Protein AF-A0A7C5MU33-F1 (afdb_monomer_lite)

Foldseek 3Di:
DVVVVVVVVVVVVVVLVVDPDDDDCCPDPVNVVVVVVVVVVVLVVVLLVQLLVVVVVVPDDLVVSCVVSVHDSVVSVVSVVVVVVVPD

Secondary structure (DSSP, 8-state):
-HHHHHHHHHHHHHHHHH-SS---GGG-HHHHHHHHHHHHHHHHHHHHHHHHHHHHHT-S-HHHHHHHHT--HHHHHHHHHHHHTT--

Structure (mmCIF, N/CA/C/O backbone):
data_AF-A0A7C5MU33-F1
#
_entry.id   AF-A0A7C5MU33-F1
#
loop_
_atom_site.group_PDB
_atom_site.id
_atom_site.type_symbol
_atom_site.label_atom_id
_atom_site.label_alt_id
_atom_site.label_comp_id
_atom_site.label_asym_id
_atom_site.label_entity_id
_atom_site.label_seq_id
_atom_site.pdbx_PDB_ins_code
_atom_site.Cartn_x
_atom_site.Cartn_y
_atom_site.Cartn_z
_atom_site.occupancy
_atom_site.B_iso_or_equiv
_atom_site.auth_seq_id
_atom_site.auth_comp_id
_atom_site.auth_asym_id
_atom_site.auth_atom_id
_atom_site.pdbx_PDB_model_num
ATOM 1 N N . MET A 1 1 ? 28.744 16.905 -9.768 1.00 60.00 1 MET A N 1
ATOM 2 C CA . MET A 1 1 ? 28.691 15.502 -10.246 1.00 60.00 1 MET A CA 1
ATOM 3 C C . MET A 1 1 ? 27.317 15.113 -10.805 1.00 60.00 1 MET A C 1
ATOM 5 O O . MET A 1 1 ? 27.303 14.503 -11.864 1.00 60.00 1 MET A O 1
ATOM 9 N N . LEU A 1 2 ? 26.186 15.532 -10.208 1.00 60.91 2 LEU A N 1
ATOM 10 C CA . LEU A 1 2 ? 24.825 15.245 -10.720 1.00 60.91 2 LEU A CA 1
ATOM 11 C C . LEU A 1 2 ? 24.569 15.630 -12.193 1.00 60.91 2 LEU A C 1
ATOM 13 O O . LEU A 1 2 ? 23.879 14.915 -12.907 1.00 60.91 2 LEU A O 1
ATOM 17 N N . SER A 1 3 ? 25.138 16.737 -12.681 1.00 66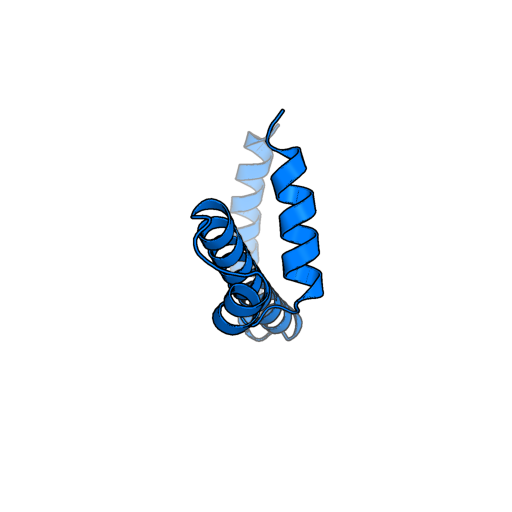.25 3 SER A N 1
ATOM 18 C CA . SER A 1 3 ? 24.906 17.199 -14.060 1.00 66.25 3 SER A CA 1
ATOM 19 C C . SER A 1 3 ? 25.441 16.250 -15.139 1.00 66.25 3 SER A C 1
ATOM 21 O O . SER A 1 3 ? 24.924 16.257 -16.253 1.00 66.25 3 SER A O 1
ATOM 23 N N . ARG A 1 4 ? 26.460 15.441 -14.816 1.00 66.38 4 ARG A N 1
ATOM 24 C CA . ARG A 1 4 ? 27.025 14.428 -15.722 1.00 66.38 4 ARG A CA 1
ATOM 25 C C . ARG A 1 4 ? 26.160 13.167 -15.774 1.00 66.38 4 ARG A C 1
ATOM 27 O O . ARG A 1 4 ? 26.045 12.580 -16.838 1.00 66.38 4 ARG A O 1
ATOM 34 N N . LEU A 1 5 ? 25.523 12.808 -14.657 1.00 69.31 5 LEU A N 1
ATOM 35 C CA . LEU A 1 5 ? 24.579 11.687 -14.574 1.00 69.31 5 LEU A CA 1
ATOM 36 C C . LEU A 1 5 ? 23.327 11.949 -15.421 1.00 69.31 5 LEU A C 1
ATOM 38 O O . LEU A 1 5 ? 22.942 11.097 -16.204 1.00 69.31 5 LEU A O 1
ATOM 42 N N . ARG A 1 6 ? 22.776 13.165 -15.378 1.00 67.19 6 ARG A N 1
ATOM 43 C CA . ARG A 1 6 ? 21.602 13.532 -16.190 1.00 67.19 6 ARG A CA 1
ATOM 44 C C . ARG A 1 6 ? 21.861 13.499 -17.708 1.00 67.19 6 ARG A C 1
ATOM 46 O O . ARG A 1 6 ? 21.008 13.069 -18.467 1.00 67.19 6 ARG A O 1
ATOM 53 N N . LYS A 1 7 ? 23.058 13.904 -18.158 1.00 75.19 7 LYS A N 1
ATOM 54 C CA . LYS A 1 7 ? 23.463 13.765 -19.575 1.00 75.19 7 LYS A CA 1
ATOM 55 C C . LYS A 1 7 ? 23.655 12.304 -19.993 1.00 75.19 7 LYS A C 1
ATOM 57 O O . LYS A 1 7 ? 23.479 11.972 -21.157 1.00 75.19 7 LYS A O 1
ATOM 62 N N . LEU A 1 8 ? 24.050 11.448 -19.052 1.00 76.88 8 LEU A N 1
ATOM 63 C CA . LEU A 1 8 ? 24.191 10.016 -19.287 1.00 76.88 8 LEU A CA 1
ATOM 64 C C . LEU A 1 8 ? 22.818 9.338 -19.401 1.00 76.88 8 LEU A C 1
ATOM 66 O O . LEU A 1 8 ? 22.657 8.468 -20.245 1.00 76.88 8 LEU A O 1
ATOM 70 N N . GLU A 1 9 ? 21.829 9.763 -18.610 1.00 76.62 9 GLU A N 1
ATOM 71 C CA . GLU A 1 9 ? 20.443 9.278 -18.710 1.00 76.62 9 GLU A CA 1
ATOM 72 C C . GLU A 1 9 ? 19.849 9.527 -20.104 1.00 76.62 9 GLU A C 1
ATOM 74 O O . GLU A 1 9 ? 19.284 8.610 -20.696 1.00 76.62 9 GLU A O 1
ATOM 79 N N . GLU A 1 10 ? 20.031 10.729 -20.660 1.00 78.44 10 GLU A N 1
ATOM 80 C CA . GLU A 1 10 ? 19.575 11.067 -22.017 1.00 78.44 10 GLU A CA 1
ATOM 81 C C . GLU A 1 10 ? 20.214 10.152 -23.078 1.00 78.44 10 GLU A C 1
ATOM 83 O O . GLU A 1 10 ? 19.503 9.570 -23.897 1.00 78.44 10 GLU A O 1
ATOM 88 N N . ALA A 1 11 ? 21.534 9.942 -23.004 1.00 80.06 11 ALA A N 1
ATOM 89 C CA . ALA A 1 11 ? 22.260 9.065 -23.927 1.00 80.06 11 ALA A CA 1
ATOM 90 C C . ALA A 1 11 ? 21.821 7.590 -23.824 1.00 80.06 11 ALA A C 1
ATOM 92 O O . ALA A 1 11 ? 21.699 6.901 -24.833 1.00 80.06 11 ALA A O 1
ATOM 93 N N . VAL A 1 12 ? 21.540 7.101 -22.611 1.00 78.00 12 VAL A N 1
ATOM 94 C CA . VAL A 1 12 ? 21.052 5.729 -22.383 1.00 78.00 12 VAL A CA 1
ATOM 95 C C . VAL A 1 12 ? 19.650 5.532 -22.965 1.00 78.00 12 VAL A C 1
ATOM 97 O O . VAL A 1 12 ? 19.357 4.462 -23.500 1.00 78.00 12 VAL A O 1
ATOM 100 N N . ILE A 1 13 ? 18.782 6.547 -22.897 1.00 79.44 13 ILE A N 1
ATOM 101 C CA . ILE A 1 13 ? 17.431 6.487 -23.475 1.00 79.44 13 ILE A CA 1
ATOM 102 C C . ILE A 1 13 ? 17.491 6.446 -25.007 1.00 79.44 13 ILE A C 1
ATOM 104 O O . ILE A 1 13 ? 16.738 5.688 -25.620 1.00 79.44 13 ILE A O 1
ATOM 108 N N . GLU A 1 14 ? 18.366 7.240 -25.628 1.00 79.75 14 GLU A N 1
ATOM 109 C CA . GLU A 1 14 ? 18.562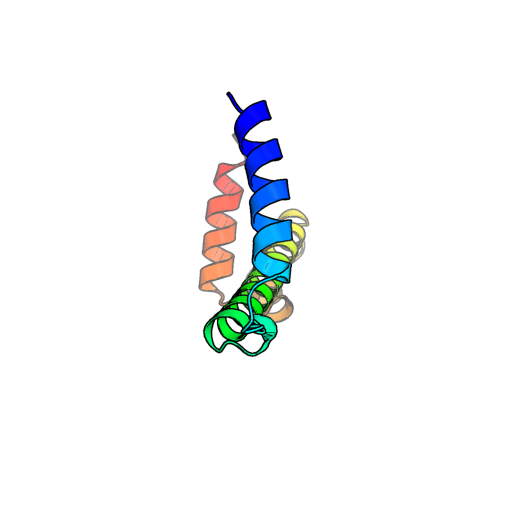 7.223 -27.084 1.00 79.75 14 GLU A CA 1
ATOM 110 C C . GLU A 1 14 ? 19.099 5.875 -27.570 1.00 79.75 14 GLU A C 1
ATOM 112 O O . GLU A 1 14 ? 18.529 5.288 -28.490 1.00 79.75 14 GLU A O 1
ATOM 117 N N . GLU A 1 15 ? 20.117 5.332 -26.900 1.00 77.00 15 GLU A N 1
ATOM 118 C CA . GLU A 1 15 ? 20.671 4.018 -27.237 1.00 77.00 15 GLU A CA 1
ATOM 119 C C . GLU A 1 15 ? 19.632 2.902 -27.045 1.00 77.00 15 GLU A C 1
ATOM 121 O O . GLU A 1 15 ? 19.494 2.013 -27.883 1.00 77.00 15 GLU A O 1
ATOM 126 N N . SER A 1 16 ? 18.810 2.992 -25.993 1.00 71.94 16 SER A N 1
ATOM 127 C CA . SER A 1 16 ? 17.747 2.014 -25.732 1.00 71.94 16 SER A CA 1
ATOM 128 C C . SER A 1 16 ? 16.677 1.973 -26.828 1.00 71.94 16 SER A C 1
ATOM 130 O O . SER A 1 16 ? 16.092 0.917 -27.060 1.00 71.94 16 SER A O 1
ATOM 132 N N . LYS A 1 17 ? 16.425 3.092 -27.523 1.00 74.69 17 LYS A N 1
ATOM 133 C CA . LYS A 1 17 ? 15.502 3.148 -28.673 1.00 74.69 17 LYS A CA 1
ATOM 134 C C . LYS A 1 17 ? 16.092 2.528 -29.941 1.00 74.69 17 LYS A C 1
ATOM 136 O O . LYS A 1 17 ? 15.330 2.066 -30.784 1.00 74.69 17 LYS A O 1
ATOM 141 N N . ASN A 1 18 ? 17.418 2.515 -30.063 1.00 81.00 18 ASN A N 1
ATOM 142 C CA . ASN A 1 18 ? 18.136 1.957 -31.210 1.00 81.00 18 ASN A CA 1
ATOM 143 C C . ASN A 1 18 ? 18.434 0.457 -31.057 1.00 81.00 18 ASN A C 1
ATOM 145 O O . ASN A 1 18 ? 18.958 -0.164 -31.984 1.00 81.00 18 ASN A O 1
ATOM 149 N N . MET A 1 19 ? 18.092 -0.147 -29.914 1.00 76.38 19 MET A N 1
ATOM 150 C CA . MET A 1 19 ? 18.263 -1.580 -29.714 1.00 76.38 19 MET A CA 1
ATOM 151 C C . MET A 1 19 ? 17.325 -2.387 -30.636 1.00 76.38 19 MET A C 1
ATOM 153 O O . MET A 1 19 ? 16.130 -2.100 -30.716 1.00 76.38 19 MET A O 1
ATOM 157 N N . PRO A 1 20 ? 17.825 -3.452 -31.291 1.00 74.56 20 PRO A N 1
ATOM 158 C CA . PRO A 1 20 ? 17.062 -4.246 -32.261 1.00 74.56 20 PRO A CA 1
ATOM 159 C C . PRO A 1 20 ? 15.952 -5.104 -31.634 1.00 74.56 20 PRO A C 1
ATOM 161 O O . PRO A 1 20 ? 15.151 -5.700 -32.351 1.00 74.56 20 PRO A O 1
ATOM 164 N N . ILE A 1 21 ? 15.911 -5.197 -30.303 1.00 72.75 21 ILE A N 1
ATOM 165 C CA . ILE A 1 21 ? 14.933 -5.982 -29.553 1.00 72.75 21 ILE A CA 1
ATOM 166 C C . ILE A 1 21 ? 14.216 -5.031 -28.603 1.00 72.75 21 ILE A C 1
ATOM 168 O O . ILE A 1 21 ? 14.804 -4.520 -27.652 1.00 72.75 21 ILE A O 1
ATOM 172 N N . THR A 1 22 ? 12.932 -4.805 -28.855 1.00 68.75 22 THR A N 1
ATOM 173 C CA . THR A 1 22 ? 12.072 -4.014 -27.976 1.00 68.75 22 THR A CA 1
ATOM 174 C C . THR A 1 22 ? 11.482 -4.939 -26.912 1.00 68.75 22 THR A C 1
ATOM 176 O O . THR A 1 22 ? 10.715 -5.846 -27.231 1.00 68.75 22 THR A O 1
ATOM 179 N N . TYR A 1 23 ? 11.861 -4.741 -25.647 1.00 68.12 23 TYR A N 1
ATOM 180 C CA . TYR A 1 23 ? 11.289 -5.475 -24.517 1.00 68.12 23 TYR A CA 1
ATOM 181 C C . TYR A 1 23 ? 10.175 -4.650 -23.869 1.00 68.12 23 TYR A C 1
ATOM 183 O O . TYR A 1 23 ? 10.438 -3.608 -23.267 1.00 68.12 23 TYR A O 1
ATOM 191 N N . ASP A 1 24 ? 8.931 -5.111 -23.989 1.00 76.19 24 ASP A N 1
ATOM 192 C CA . ASP A 1 24 ? 7.801 -4.496 -23.299 1.00 76.19 24 ASP A CA 1
ATOM 193 C C . ASP A 1 24 ? 7.772 -4.940 -21.830 1.00 76.19 24 ASP A C 1
ATOM 195 O O . ASP A 1 24 ? 7.254 -6.001 -21.474 1.00 76.19 24 ASP A O 1
ATOM 199 N N . ILE A 1 25 ? 8.321 -4.086 -20.966 1.00 73.88 25 ILE A N 1
ATOM 200 C CA . ILE A 1 25 ? 8.338 -4.291 -19.516 1.00 73.88 25 ILE A CA 1
ATOM 201 C C . ILE A 1 25 ? 6.932 -4.373 -18.905 1.00 73.88 25 ILE A C 1
ATOM 203 O O . ILE A 1 25 ? 6.791 -4.917 -17.816 1.00 73.88 25 ILE A O 1
ATOM 207 N N . THR A 1 26 ? 5.887 -3.868 -19.573 1.00 71.88 26 THR A N 1
ATOM 208 C CA . THR A 1 26 ? 4.516 -3.886 -19.034 1.00 71.88 26 THR A CA 1
ATOM 209 C C . THR A 1 26 ? 3.886 -5.277 -19.096 1.00 71.88 26 THR A C 1
ATOM 211 O O . THR A 1 26 ? 3.016 -5.621 -18.293 1.00 71.88 26 THR A O 1
ATOM 214 N N . GLN A 1 27 ? 4.361 -6.128 -20.011 1.00 73.75 27 GLN A N 1
ATOM 215 C CA . GLN A 1 27 ? 3.938 -7.526 -20.103 1.00 73.75 27 GLN A CA 1
ATOM 216 C C . GLN A 1 27 ? 4.669 -8.433 -19.109 1.00 73.75 27 GLN A C 1
ATOM 218 O O . GLN A 1 27 ? 4.225 -9.564 -18.881 1.00 73.75 27 GLN A O 1
ATOM 223 N N . ASP A 1 28 ? 5.740 -7.936 -18.486 1.00 81.62 28 ASP A N 1
ATOM 224 C CA . ASP A 1 28 ? 6.555 -8.672 -17.531 1.00 81.62 28 ASP A CA 1
ATOM 225 C C . ASP A 1 28 ? 5.741 -9.080 -16.288 1.00 81.62 28 ASP A C 1
ATOM 227 O O . ASP A 1 28 ? 4.960 -8.316 -15.708 1.00 81.62 28 ASP A O 1
ATOM 231 N N . LYS A 1 29 ? 5.943 -10.323 -15.844 1.00 76.81 29 LYS A N 1
ATOM 232 C CA . LYS A 1 29 ? 5.285 -10.889 -14.663 1.00 76.81 29 LYS A CA 1
ATOM 233 C C . LYS A 1 29 ? 5.621 -10.112 -13.385 1.00 76.81 29 LYS A C 1
ATOM 235 O O . LYS A 1 29 ? 4.752 -9.952 -12.526 1.00 76.81 29 LYS A O 1
ATOM 240 N N . TYR A 1 30 ? 6.856 -9.635 -13.248 1.00 80.38 30 TYR A N 1
ATOM 241 C CA . TYR A 1 30 ? 7.311 -8.861 -12.097 1.00 80.38 30 TYR A CA 1
ATOM 242 C C . TYR A 1 30 ? 6.741 -7.442 -12.095 1.00 80.38 30 TYR A C 1
ATOM 244 O O . TYR A 1 30 ? 6.431 -6.931 -11.018 1.00 80.38 30 TYR A O 1
ATOM 252 N N . TYR A 1 31 ? 6.533 -6.837 -13.269 1.00 81.12 31 TYR A N 1
ATOM 253 C CA . TYR A 1 31 ? 5.877 -5.532 -13.393 1.00 81.12 31 TYR A CA 1
ATOM 254 C C . TYR A 1 31 ? 4.426 -5.599 -12.903 1.00 81.12 31 TYR A C 1
ATOM 256 O O . TYR A 1 31 ? 4.057 -4.891 -11.966 1.00 81.12 31 TYR A O 1
ATOM 264 N N . LYS A 1 32 ? 3.644 -6.562 -13.414 1.00 80.06 32 LYS A N 1
ATOM 265 C CA . LYS A 1 32 ? 2.252 -6.798 -12.981 1.00 80.06 32 LYS A CA 1
ATOM 266 C C . LYS A 1 32 ? 2.155 -7.149 -11.491 1.00 80.06 32 LYS A C 1
ATOM 268 O O . LYS A 1 32 ? 1.244 -6.710 -10.792 1.00 80.06 32 LYS A O 1
ATOM 273 N N . GLN A 1 33 ? 3.117 -7.916 -10.966 1.00 79.56 33 GLN A N 1
ATOM 274 C CA . GLN A 1 33 ? 3.196 -8.201 -9.529 1.00 79.56 33 GLN A CA 1
ATOM 275 C C . GLN A 1 33 ? 3.500 -6.939 -8.704 1.00 79.56 33 GLN A C 1
ATOM 277 O O . GLN A 1 33 ? 3.009 -6.803 -7.580 1.00 79.56 33 GLN A O 1
ATOM 282 N N . GLY A 1 34 ? 4.315 -6.030 -9.241 1.00 78.19 34 GLY A N 1
ATOM 283 C CA . GLY A 1 34 ? 4.612 -4.727 -8.654 1.00 78.19 34 GLY A CA 1
ATOM 284 C C . GLY A 1 34 ? 3.377 -3.833 -8.572 1.00 78.19 34 GLY A C 1
ATOM 285 O O . GLY A 1 34 ? 3.092 -3.316 -7.491 1.00 78.19 34 GLY A O 1
ATOM 286 N N . GLU A 1 35 ? 2.613 -3.718 -9.660 1.00 81.81 35 GLU A N 1
ATOM 287 C CA . GLU A 1 35 ? 1.362 -2.944 -9.701 1.00 81.81 35 GLU A CA 1
ATOM 288 C C . GLU A 1 35 ? 0.337 -3.469 -8.694 1.00 81.81 35 GLU A C 1
ATOM 290 O O . GLU A 1 35 ? -0.112 -2.715 -7.831 1.00 81.81 35 GLU A O 1
ATOM 295 N N . ALA A 1 36 ? 0.076 -4.780 -8.687 1.00 77.50 36 ALA A N 1
ATOM 296 C CA . ALA A 1 36 ? -0.849 -5.395 -7.733 1.00 77.50 36 ALA A CA 1
ATOM 297 C C . ALA A 1 36 ? -0.427 -5.163 -6.267 1.00 77.50 36 ALA A C 1
ATOM 299 O O . ALA A 1 36 ? -1.259 -4.929 -5.385 1.00 77.50 36 ALA A O 1
ATOM 300 N N . ARG A 1 37 ? 0.884 -5.190 -5.976 1.00 78.94 37 ARG A N 1
ATOM 301 C CA . ARG A 1 37 ? 1.413 -4.845 -4.643 1.00 78.94 37 ARG A CA 1
ATOM 302 C C . ARG A 1 37 ? 1.240 -3.359 -4.324 1.00 78.94 37 ARG A C 1
ATOM 304 O O . ARG A 1 37 ? 0.989 -3.027 -3.166 1.00 78.94 37 ARG A O 1
ATOM 311 N N . GLY A 1 38 ? 1.402 -2.482 -5.311 1.00 76.44 38 GLY A N 1
ATOM 312 C CA . GLY A 1 38 ? 1.194 -1.041 -5.185 1.00 76.44 38 GLY A CA 1
ATOM 313 C C . GLY A 1 38 ? -0.258 -0.700 -4.859 1.00 76.44 38 GLY A C 1
ATOM 314 O O . GLY A 1 38 ? -0.513 -0.005 -3.875 1.00 76.44 38 GLY A O 1
ATOM 315 N N . GLU A 1 39 ? -1.203 -1.272 -5.603 1.00 78.31 39 GLU A N 1
ATOM 316 C CA . GLU A 1 39 ? -2.642 -1.123 -5.362 1.00 78.31 39 GLU A CA 1
ATOM 317 C C . GLU A 1 39 ? -3.036 -1.625 -3.971 1.00 78.31 39 GLU A C 1
ATOM 319 O O . GLU A 1 39 ? -3.661 -0.898 -3.198 1.00 78.31 39 GLU A O 1
ATOM 324 N N . ALA A 1 40 ? -2.587 -2.827 -3.592 1.00 74.44 40 ALA A N 1
ATOM 325 C CA . ALA A 1 40 ? -2.851 -3.379 -2.265 1.00 74.44 40 ALA A CA 1
ATOM 326 C C . ALA A 1 40 ? -2.308 -2.474 -1.143 1.00 74.44 40 ALA A C 1
ATOM 328 O O . ALA A 1 40 ? -2.980 -2.260 -0.131 1.00 74.44 40 ALA A O 1
ATOM 329 N N . ARG A 1 41 ? -1.112 -1.895 -1.321 1.00 75.38 41 ARG A N 1
ATOM 330 C CA . ARG A 1 41 ? -0.538 -0.924 -0.374 1.00 75.38 41 ARG A CA 1
ATOM 331 C C . ARG A 1 41 ? -1.345 0.373 -0.319 1.00 75.38 41 ARG A C 1
ATOM 333 O O . ARG A 1 41 ? -1.549 0.891 0.776 1.00 75.38 41 ARG A O 1
ATOM 340 N N . GLY A 1 42 ? -1.821 0.879 -1.456 1.00 76.19 42 GLY A N 1
ATOM 341 C CA . GLY A 1 42 ? -2.666 2.075 -1.524 1.00 76.19 42 GLY A CA 1
ATOM 342 C C . GLY A 1 42 ? -4.005 1.886 -0.808 1.00 76.19 42 GLY A C 1
ATOM 343 O O . GLY A 1 42 ? -4.403 2.721 0.005 1.00 76.19 42 GLY A O 1
ATOM 344 N N . ILE A 1 43 ? -4.658 0.743 -1.025 1.00 76.56 43 ILE A N 1
ATOM 345 C CA . ILE A 1 43 ? -5.902 0.369 -0.336 1.00 76.56 43 ILE A CA 1
ATOM 346 C C . ILE A 1 43 ? -5.666 0.233 1.175 1.00 76.56 43 ILE A C 1
ATOM 348 O O . ILE A 1 43 ? -6.464 0.703 1.980 1.00 76.56 43 ILE A O 1
ATOM 352 N N . LEU A 1 44 ? -4.556 -0.379 1.593 1.00 74.50 44 LEU A N 1
ATOM 353 C CA . LEU A 1 44 ? -4.222 -0.480 3.016 1.00 74.50 44 LEU A CA 1
ATOM 354 C C . LEU A 1 44 ? -3.958 0.891 3.644 1.00 74.50 44 LEU A C 1
ATOM 356 O O . LEU A 1 44 ? -4.439 1.152 4.743 1.00 74.50 44 LEU A O 1
ATOM 360 N N . LYS A 1 45 ? -3.230 1.773 2.953 1.00 77.75 45 LYS A N 1
ATOM 361 C CA . LYS A 1 45 ? -2.932 3.122 3.444 1.00 77.75 45 LYS A CA 1
ATOM 362 C C . LYS A 1 45 ? -4.204 3.952 3.607 1.00 77.75 45 LYS A C 1
ATOM 364 O O . LYS A 1 45 ? -4.429 4.502 4.676 1.00 77.75 45 LYS A O 1
ATOM 369 N N . THR A 1 46 ? -5.073 3.958 2.598 1.00 77.94 46 THR A N 1
ATOM 370 C CA . THR A 1 46 ? -6.357 4.678 2.657 1.00 77.94 46 THR A CA 1
ATOM 371 C C . THR A 1 46 ? -7.246 4.174 3.792 1.00 77.94 46 THR A C 1
ATOM 373 O O . THR A 1 46 ? -7.810 4.997 4.510 1.00 77.94 46 THR A O 1
ATOM 376 N N . LYS A 1 47 ? -7.310 2.853 4.020 1.00 76.19 47 LYS A N 1
ATOM 377 C CA . LYS A 1 47 ? -8.011 2.247 5.169 1.00 76.19 47 LYS A CA 1
ATOM 378 C C . LYS A 1 47 ? -7.434 2.671 6.521 1.00 76.19 47 LYS A C 1
ATOM 380 O O . LYS A 1 47 ? -8.190 2.923 7.456 1.00 76.19 47 LYS A O 1
ATOM 385 N N . ILE A 1 48 ? -6.109 2.755 6.637 1.00 73.31 48 ILE A N 1
ATOM 386 C CA . ILE A 1 48 ? -5.435 3.222 7.858 1.00 73.31 48 ILE A CA 1
ATOM 387 C C . ILE A 1 48 ? -5.718 4.710 8.093 1.00 73.31 48 ILE A C 1
ATOM 389 O O . ILE A 1 48 ? -6.051 5.093 9.211 1.00 73.31 48 ILE A O 1
ATOM 393 N N . ASP A 1 49 ? -5.660 5.536 7.050 1.00 77.75 49 ASP A N 1
ATOM 394 C CA . ASP A 1 49 ? -5.944 6.971 7.143 1.00 77.75 49 ASP A CA 1
ATOM 395 C C . ASP A 1 49 ? -7.416 7.225 7.527 1.00 77.75 49 ASP A C 1
ATOM 397 O O . ASP A 1 49 ? -7.715 8.091 8.357 1.00 77.75 49 ASP A O 1
ATOM 401 N N . THR A 1 50 ? -8.354 6.421 7.007 1.00 78.00 50 THR A N 1
ATOM 402 C CA . THR A 1 50 ? -9.765 6.472 7.440 1.00 78.00 50 THR A CA 1
ATOM 403 C C . THR A 1 50 ? -9.932 6.021 8.886 1.00 78.00 50 THR A C 1
ATOM 405 O O . THR A 1 50 ? -10.623 6.687 9.653 1.00 78.00 50 THR A O 1
ATOM 408 N N . ALA A 1 51 ? -9.258 4.947 9.307 1.00 69.62 51 ALA A N 1
ATOM 409 C CA . ALA A 1 51 ? -9.274 4.522 10.705 1.00 69.62 51 ALA A CA 1
ATOM 410 C C . ALA A 1 51 ? -8.735 5.622 11.637 1.00 69.62 51 ALA A C 1
ATOM 412 O O . ALA A 1 51 ? -9.325 5.898 12.679 1.00 69.62 51 ALA A O 1
ATOM 413 N N . LEU A 1 52 ? -7.652 6.298 11.246 1.00 73.62 52 LEU A N 1
ATOM 414 C CA . LEU A 1 52 ? -7.017 7.351 12.038 1.00 73.62 52 LEU A CA 1
ATOM 415 C C . LEU A 1 52 ? -7.888 8.612 12.137 1.00 73.62 52 LEU A C 1
ATOM 417 O O . LEU A 1 52 ? -7.978 9.221 13.202 1.00 73.62 52 LEU A O 1
ATOM 421 N N . THR A 1 53 ? -8.557 9.004 11.050 1.00 77.31 53 THR A N 1
ATOM 422 C CA . THR A 1 53 ? -9.520 10.120 11.069 1.00 77.31 53 THR A CA 1
ATOM 423 C C . THR A 1 53 ? -10.748 9.796 11.922 1.00 77.31 53 THR A C 1
ATOM 425 O O . THR A 1 53 ? -11.191 10.652 12.687 1.00 77.31 53 THR A O 1
ATOM 428 N N . MET A 1 54 ? -11.246 8.556 11.880 1.00 72.25 54 MET A N 1
ATOM 429 C CA . MET A 1 54 ? -12.345 8.089 12.738 1.00 72.25 54 MET A CA 1
ATOM 430 C C . MET A 1 54 ? -11.950 8.019 14.218 1.00 72.25 54 MET A C 1
ATOM 432 O O . MET A 1 54 ? -12.741 8.413 15.074 1.00 72.25 54 MET A O 1
ATOM 436 N N . LEU A 1 55 ? -10.718 7.596 14.520 1.00 72.19 55 LEU A N 1
ATOM 437 C CA . LEU A 1 55 ? -10.161 7.621 15.876 1.00 72.19 55 LEU A CA 1
ATOM 438 C C . LEU A 1 55 ? -10.018 9.055 16.400 1.00 72.19 55 LEU A C 1
ATOM 440 O O . LEU A 1 55 ? -10.438 9.342 17.518 1.00 72.19 55 LEU A O 1
ATOM 444 N N . LYS A 1 56 ? -9.501 9.981 15.581 1.00 72.50 56 LYS A N 1
ATOM 445 C CA . LYS A 1 56 ? -9.409 11.410 15.933 1.00 72.50 56 LYS A CA 1
ATOM 446 C C . LYS A 1 56 ? -10.776 12.060 16.143 1.00 72.50 56 LYS A C 1
ATOM 448 O O . LYS A 1 56 ? -10.892 12.960 16.968 1.00 72.50 56 LYS A O 1
ATOM 453 N N . ALA A 1 57 ? -11.802 11.611 15.419 1.00 73.56 57 ALA A N 1
ATOM 454 C CA . ALA A 1 57 ? -13.164 12.105 15.584 1.00 73.56 57 ALA A CA 1
ATOM 455 C C . ALA A 1 57 ? -13.792 11.692 16.930 1.00 73.56 57 ALA A C 1
ATOM 457 O O . ALA A 1 57 ? -14.748 12.336 17.353 1.00 73.56 57 ALA A O 1
ATOM 458 N N . GLY A 1 58 ? -13.277 10.648 17.598 1.00 65.38 58 GLY A N 1
ATOM 459 C CA . GLY A 1 58 ? -13.655 10.266 18.967 1.00 65.38 58 GLY A CA 1
ATOM 460 C C . GLY A 1 58 ? -15.108 9.813 19.155 1.00 65.38 58 GLY A C 1
ATOM 461 O O . GLY A 1 58 ? -15.577 9.742 20.286 1.00 65.38 58 GLY A O 1
ATOM 462 N N . LYS A 1 59 ? -15.835 9.538 18.063 1.00 63.75 59 LYS A N 1
ATOM 463 C CA . LYS A 1 59 ? -17.278 9.225 18.074 1.00 63.75 59 LYS A CA 1
ATOM 464 C C . LYS A 1 59 ? -17.615 7.741 17.902 1.00 63.75 59 LYS A C 1
ATOM 466 O O . LYS A 1 59 ? -18.767 7.382 18.106 1.00 63.75 59 LYS A O 1
ATOM 471 N N . TYR A 1 60 ? -16.650 6.903 17.525 1.00 62.41 60 TYR A N 1
ATOM 472 C CA . TYR A 1 60 ? -16.892 5.508 17.140 1.00 62.41 60 TYR A CA 1
ATOM 473 C C . TYR A 1 60 ? -16.127 4.535 18.032 1.00 62.41 60 TYR A C 1
ATOM 475 O O . TYR A 1 60 ? -14.974 4.790 18.389 1.00 62.41 60 TYR A O 1
ATOM 483 N N . LEU A 1 61 ? -16.746 3.396 18.356 1.00 66.56 61 LEU A N 1
ATOM 484 C CA . LEU A 1 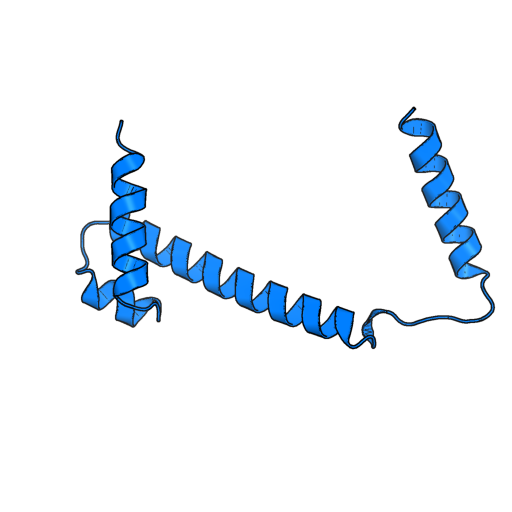61 ? -16.054 2.309 19.049 1.00 66.56 61 LEU A CA 1
ATOM 485 C C . LEU A 1 61 ? -15.071 1.596 18.109 1.00 66.56 61 LEU A C 1
ATOM 487 O O . LEU A 1 61 ? -15.309 1.455 16.910 1.00 66.56 61 LEU A O 1
ATOM 491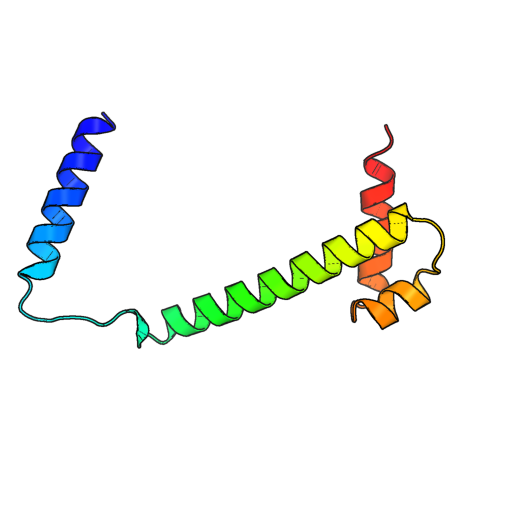 N N . VAL A 1 62 ? -13.991 1.051 18.681 1.00 65.81 62 VAL A N 1
ATOM 492 C CA . VAL A 1 62 ? -12.961 0.255 17.977 1.00 65.81 62 VAL A CA 1
ATOM 493 C C . VAL A 1 62 ? -13.580 -0.866 17.125 1.00 65.81 62 VAL A C 1
ATOM 495 O O . VAL A 1 62 ? -13.096 -1.171 16.034 1.00 65.81 62 VAL A O 1
ATOM 498 N N . SER A 1 63 ? -14.693 -1.447 17.585 1.00 65.69 63 SER A N 1
ATOM 499 C CA . SER A 1 63 ? -15.454 -2.462 16.854 1.00 65.69 63 SER A CA 1
ATOM 500 C C . SER A 1 63 ? -16.124 -1.933 15.587 1.00 65.69 63 SER A C 1
ATOM 502 O O . SER A 1 63 ? -16.135 -2.637 14.582 1.00 65.69 63 SER A O 1
ATOM 504 N N . GLU A 1 64 ? -16.662 -0.716 15.613 1.00 66.19 64 GLU A N 1
ATOM 505 C CA . GLU A 1 64 ? -17.339 -0.103 14.465 1.00 66.19 64 GLU A CA 1
ATOM 506 C C . GLU A 1 64 ? -16.324 0.351 13.415 1.00 66.19 64 GLU A C 1
ATOM 508 O O . GLU A 1 64 ? -16.511 0.112 12.223 1.00 66.19 64 GLU A O 1
ATOM 513 N N . ILE A 1 65 ? -15.185 0.895 13.855 1.00 67.81 65 ILE A N 1
ATOM 514 C CA . ILE A 1 65 ? -14.085 1.294 12.967 1.00 67.81 65 ILE A CA 1
ATOM 515 C C . ILE A 1 65 ? -13.526 0.075 12.220 1.00 67.81 65 ILE A C 1
ATOM 517 O O . ILE A 1 65 ? -13.264 0.157 11.019 1.00 67.81 65 ILE A O 1
ATOM 521 N N . ALA A 1 66 ? -13.392 -1.073 12.891 1.00 69.00 66 ALA A N 1
ATOM 522 C CA . ALA A 1 66 ? -12.940 -2.318 12.268 1.00 69.00 66 ALA A CA 1
ATOM 523 C C . ALA A 1 66 ? -13.906 -2.822 11.178 1.00 69.00 66 ALA A C 1
ATOM 525 O O . ALA A 1 66 ? -13.460 -3.265 10.120 1.00 69.00 66 ALA A O 1
ATOM 526 N N . VAL A 1 67 ? -15.222 -2.710 11.406 1.00 71.81 67 VAL A N 1
ATOM 527 C CA . VAL A 1 67 ? -16.248 -3.098 10.422 1.00 71.81 67 VAL A CA 1
ATOM 528 C C . VAL A 1 67 ? -16.230 -2.163 9.213 1.00 71.81 67 VAL A C 1
ATOM 530 O O . VAL A 1 67 ? -16.237 -2.638 8.081 1.00 71.81 67 VAL A O 1
ATOM 533 N N . ILE A 1 68 ? -16.142 -0.848 9.434 1.00 69.00 68 ILE A N 1
ATOM 534 C CA . ILE A 1 68 ? -16.189 0.154 8.357 1.00 69.00 68 ILE A CA 1
ATOM 535 C C . ILE A 1 68 ? -14.921 0.115 7.490 1.00 69.00 68 ILE 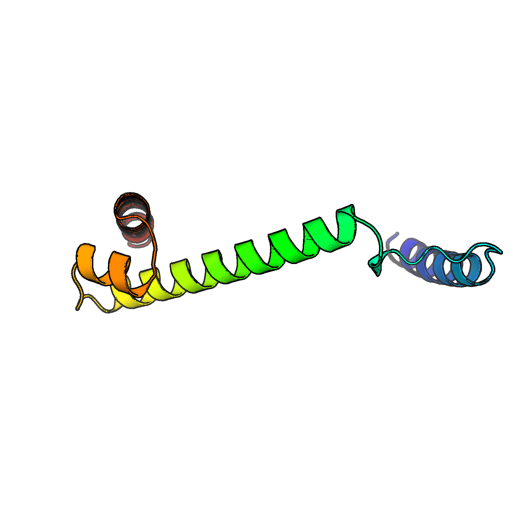A C 1
ATOM 537 O O . ILE A 1 68 ? -14.990 0.207 6.267 1.00 69.00 68 ILE A O 1
ATOM 541 N N . THR A 1 69 ? -13.749 -0.043 8.106 1.00 65.56 69 THR A N 1
ATOM 542 C CA . THR A 1 69 ? -12.459 -0.037 7.388 1.00 65.56 69 THR A CA 1
ATOM 543 C C . THR A 1 69 ? -12.079 -1.413 6.830 1.00 65.56 69 THR A C 1
ATOM 545 O O . THR A 1 69 ? -11.180 -1.531 5.990 1.00 65.56 69 THR A O 1
ATOM 548 N N . GLY A 1 70 ? -12.758 -2.477 7.271 1.00 70.19 70 GLY A N 1
ATOM 549 C CA . GLY A 1 70 ? -12.417 -3.857 6.931 1.00 70.19 70 GLY A CA 1
ATOM 550 C C . GLY A 1 70 ? -11.029 -4.270 7.438 1.00 70.19 70 GLY A C 1
ATOM 551 O O . GLY A 1 70 ? -10.376 -5.109 6.816 1.00 70.19 70 GLY A O 1
ATOM 552 N N . LEU A 1 71 ? -10.545 -3.633 8.511 1.00 69.81 71 LEU A N 1
ATOM 553 C CA . LEU A 1 71 ? -9.298 -3.965 9.201 1.00 69.81 71 LEU A CA 1
ATOM 554 C C . LEU A 1 71 ? -9.583 -4.919 10.369 1.00 69.81 71 LEU A C 1
ATOM 556 O O . LEU A 1 71 ? -10.655 -4.900 10.971 1.00 69.81 71 LEU A O 1
ATOM 560 N N . SER A 1 72 ? -8.612 -5.766 10.718 1.00 72.31 72 SER A N 1
ATOM 561 C CA . SER A 1 72 ? -8.747 -6.644 11.883 1.00 72.31 72 SER A CA 1
ATOM 562 C C . SER A 1 72 ? -8.745 -5.827 13.179 1.00 72.31 72 SER A C 1
ATOM 564 O O . SER A 1 72 ? -8.016 -4.842 13.297 1.00 72.31 72 SER A O 1
ATOM 566 N N . LYS A 1 73 ? -9.523 -6.265 14.179 1.00 63.41 73 LYS A N 1
ATOM 567 C CA . LYS A 1 73 ? -9.633 -5.588 15.488 1.00 63.41 73 LYS A CA 1
ATOM 568 C C . LYS A 1 73 ? -8.261 -5.305 16.124 1.00 63.41 73 LYS A C 1
ATOM 570 O O . LYS A 1 73 ? -8.018 -4.189 16.562 1.00 63.41 73 LYS A O 1
ATOM 575 N N . LYS A 1 74 ? -7.328 -6.263 16.027 1.00 66.56 74 LYS A N 1
ATOM 576 C CA . LYS A 1 74 ? -5.932 -6.126 16.487 1.00 66.56 74 LYS A CA 1
ATOM 577 C C . LYS A 1 74 ? -5.182 -4.964 15.828 1.00 66.56 74 LYS A C 1
ATOM 579 O O . LYS A 1 74 ? -4.416 -4.271 16.481 1.00 66.56 74 LYS A O 1
ATOM 584 N N . LYS A 1 75 ? -5.408 -4.731 14.532 1.00 65.12 75 LYS A N 1
ATOM 585 C CA . LYS A 1 75 ? -4.738 -3.656 13.787 1.00 65.12 75 LYS A CA 1
ATOM 586 C C . LYS A 1 75 ? -5.259 -2.279 14.197 1.00 65.12 75 LYS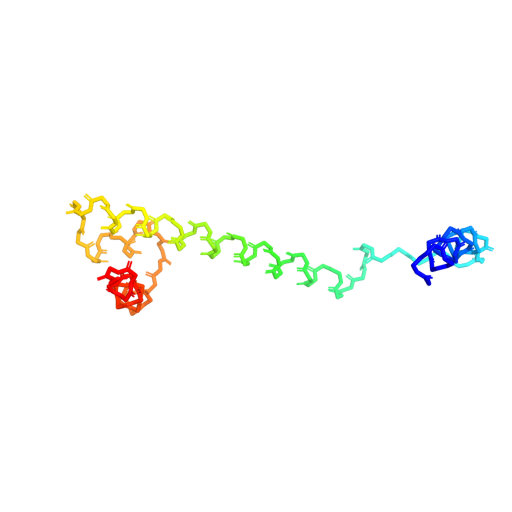 A C 1
ATOM 588 O O . LYS A 1 75 ? -4.503 -1.318 14.215 1.00 65.12 75 LYS A O 1
ATOM 593 N N . VAL A 1 76 ? -6.546 -2.184 14.532 1.00 62.94 76 VAL A N 1
ATOM 594 C CA . VAL A 1 76 ? -7.149 -0.942 15.036 1.00 62.94 76 VAL A CA 1
ATOM 595 C C . VAL A 1 76 ? -6.637 -0.636 16.449 1.00 62.94 76 VAL A C 1
ATOM 597 O O . VAL A 1 76 ? -6.322 0.513 16.733 1.00 62.94 76 VAL A O 1
ATOM 600 N N . GLU A 1 77 ? -6.451 -1.652 17.296 1.00 64.12 77 GLU A N 1
ATOM 601 C CA . GLU A 1 77 ? -5.828 -1.507 18.623 1.00 64.12 77 GLU A CA 1
ATOM 602 C C . GLU A 1 77 ? -4.358 -1.054 18.533 1.00 64.12 77 GLU A C 1
ATOM 604 O O . GLU A 1 77 ? -3.963 -0.101 19.204 1.00 64.12 77 GLU A O 1
ATOM 609 N N . GLU A 1 78 ? -3.554 -1.635 17.638 1.00 67.31 78 GLU A N 1
ATOM 610 C CA . GLU A 1 78 ? -2.184 -1.156 17.380 1.00 67.31 78 GLU A CA 1
ATOM 611 C C . GLU A 1 78 ? -2.162 0.319 16.946 1.00 67.31 78 GLU A C 1
ATOM 613 O O . GLU A 1 78 ? -1.345 1.102 17.430 1.00 67.31 78 GLU A O 1
ATOM 618 N N . LEU A 1 79 ? -3.099 0.731 16.085 1.00 66.06 79 LEU A N 1
ATOM 619 C CA . LEU A 1 79 ? -3.225 2.127 15.659 1.00 66.06 79 LEU A CA 1
ATOM 620 C C . LEU A 1 79 ? -3.626 3.061 16.811 1.00 66.06 79 LEU A C 1
ATOM 622 O O . LEU A 1 79 ? -3.167 4.203 16.843 1.00 66.06 79 LEU A O 1
ATOM 626 N N . THR A 1 80 ? -4.430 2.593 17.773 1.00 63.09 80 THR A N 1
ATOM 627 C CA . THR A 1 80 ? -4.753 3.377 18.979 1.00 63.09 80 THR A CA 1
ATOM 628 C C . THR A 1 80 ? -3.526 3.594 19.859 1.00 63.09 80 THR A C 1
ATOM 630 O O . THR A 1 80 ? -3.279 4.727 20.269 1.00 63.09 80 THR A O 1
ATOM 633 N N . HIS A 1 81 ? -2.706 2.556 20.058 1.00 60.09 81 HIS A N 1
ATOM 634 C CA . HIS A 1 81 ? -1.463 2.655 20.824 1.00 60.09 81 HIS A CA 1
ATOM 635 C C . HIS A 1 81 ? -0.433 3.564 20.138 1.00 60.09 81 HIS A C 1
ATOM 637 O O . HIS A 1 81 ? 0.175 4.402 20.801 1.00 60.09 81 HIS A O 1
ATOM 643 N N . LEU A 1 82 ? -0.269 3.477 18.811 1.00 59.91 82 LEU A N 1
ATOM 644 C CA . LEU A 1 82 ? 0.622 4.386 18.077 1.00 59.91 82 LEU A CA 1
ATOM 645 C C . LEU A 1 82 ? 0.122 5.841 18.083 1.00 59.91 82 LEU A C 1
ATOM 647 O O . LEU A 1 82 ? 0.931 6.762 18.174 1.00 59.91 82 LEU A O 1
ATOM 651 N N . SER A 1 83 ? -1.194 6.069 18.015 1.00 53.44 83 SER A N 1
ATOM 652 C CA . SER A 1 83 ? -1.765 7.423 18.042 1.00 53.44 83 SER A CA 1
ATOM 653 C C . SER A 1 83 ? -1.668 8.092 19.417 1.00 53.44 83 SER A C 1
ATOM 655 O O . SER A 1 83 ? -1.648 9.322 19.473 1.00 53.44 83 SER A O 1
ATOM 657 N N . SER A 1 84 ? -1.623 7.332 20.517 1.00 50.88 84 SER A N 1
ATOM 658 C CA . SER A 1 84 ? -1.391 7.895 21.856 1.00 50.88 84 SER A CA 1
ATOM 659 C C . SER A 1 84 ? 0.044 8.389 22.064 1.00 50.88 84 SER A C 1
ATOM 661 O O . SER A 1 84 ? 0.241 9.300 22.857 1.00 50.88 84 SER A O 1
ATOM 663 N N . TYR A 1 85 ? 1.021 7.874 21.307 1.00 48.91 85 TYR A N 1
ATOM 664 C CA . TYR A 1 85 ? 2.422 8.323 21.360 1.00 48.91 85 TYR A CA 1
ATOM 665 C C . TYR A 1 85 ? 2.689 9.643 20.618 1.00 48.91 85 TYR A C 1
ATOM 667 O O . TYR A 1 85 ? 3.791 10.170 20.686 1.00 48.91 85 TYR A O 1
ATOM 675 N N . THR A 1 86 ? 1.708 10.189 19.889 1.00 42.50 86 THR A N 1
ATOM 676 C CA . THR A 1 86 ? 1.850 11.477 19.175 1.00 42.50 86 THR A CA 1
ATOM 677 C C . THR A 1 86 ? 1.250 12.664 19.941 1.00 42.50 86 THR A C 1
ATOM 679 O O . THR A 1 86 ? 1.130 13.754 19.384 1.00 42.50 86 THR A O 1
ATOM 682 N N . LYS A 1 87 ? 0.838 12.455 21.200 1.00 38.16 87 LYS A N 1
ATOM 683 C CA . LYS A 1 87 ? 0.411 13.499 22.144 1.00 38.16 87 LYS A CA 1
ATOM 684 C C . LYS A 1 87 ? 1.437 13.636 23.281 1.00 38.16 87 LYS A C 1
ATOM 686 O O . LYS A 1 87 ? 1.084 13.457 24.439 1.00 38.16 87 LYS A O 1
ATOM 691 N N . GLU A 1 88 ? 2.680 13.956 22.947 1.00 37.19 88 GLU A N 1
ATOM 692 C CA . GLU A 1 88 ? 3.634 14.603 23.863 1.00 37.19 88 GLU A CA 1
ATOM 693 C C . GLU A 1 88 ? 4.375 15.705 23.107 1.00 37.19 88 GLU A C 1
ATOM 695 O O . GLU A 1 88 ? 4.742 15.467 21.932 1.00 37.19 88 GLU A O 1
#

pLDDT: mean 70.41, std 9.09, range [37.19, 81.81]

Radius of gyration: 22.41 Å; chains: 1; bounding box: 46×28×56 Å

Sequence (88 aa):
MLSRLRKLEEAVIEESKNMPITYDITQDKYYKQGEARGEARGILKTKIDTALTMLKAGKYLVSEIAVITGLSKKKVEELTHLSSYTKE